Protein AF-A0A1G3A5R7-F1 (afdb_monomer)

pLDDT: mean 84.63, std 11.17, range [43.84, 93.5]

Foldseek 3Di:
DDDCVVPVVVCVVVVPPAPPKDFDADPVRDTPDIDHDDDDPVNVQVVCVVVVHRPVPPDD

Sequence (60 aa):
MLDIKQDSTLSDHYKIKLVPTQLFIDPLSRELYRHEGFFSHEEIVANWKELGFDLSMHSR

Mean predicted aligned error: 5.41 Å

Radius of gyration: 12.88 Å; Cα contacts (8 Å, |Δi|>4): 47; chains: 1; bounding box: 31×30×25 Å

Secondary structure (DSSP, 8-state):
---TTT-THHHHHTT--SSSEEEEE-TTS-EEEEEES---HHHHHHHHHHTT---TT---

Structure (mmCIF, N/CA/C/O backbone):
data_AF-A0A1G3A5R7-F1
#
_entry.id   AF-A0A1G3A5R7-F1
#
loop_
_atom_site.group_PDB
_atom_site.id
_atom_site.type_symbol
_atom_site.label_atom_id
_atom_site.label_alt_id
_atom_site.label_comp_id
_atom_site.label_asym_id
_atom_site.label_entity_id
_atom_site.label_seq_id
_atom_site.pdbx_PDB_ins_code
_atom_site.Cartn_x
_atom_s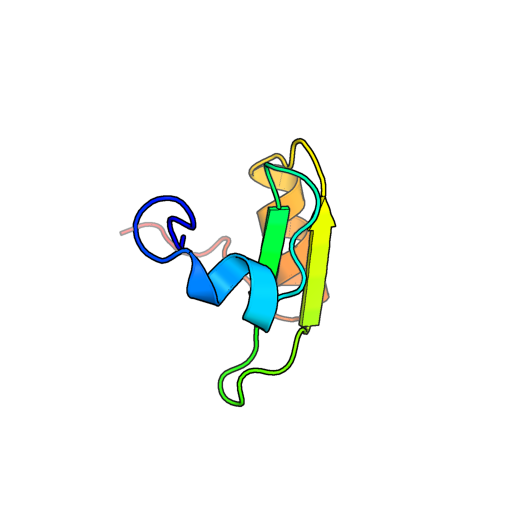ite.Cartn_y
_atom_site.Cartn_z
_atom_site.occupancy
_atom_site.B_iso_or_equiv
_atom_site.auth_seq_id
_atom_site.auth_comp_id
_atom_site.auth_asym_id
_atom_site.auth_atom_id
_atom_site.pdbx_P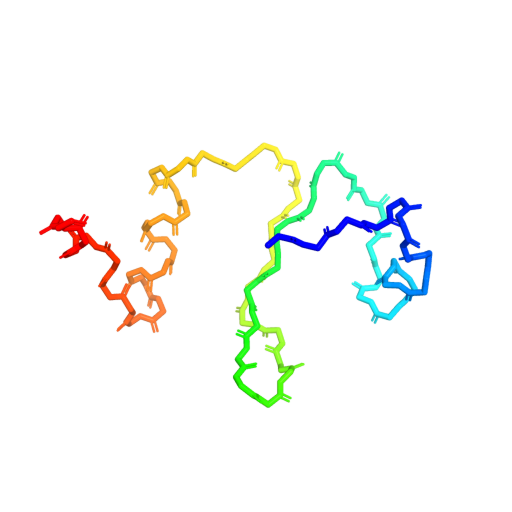DB_model_num
ATOM 1 N N . MET A 1 1 ? 3.388 -11.768 1.517 1.00 59.00 1 MET A N 1
ATOM 2 C CA . MET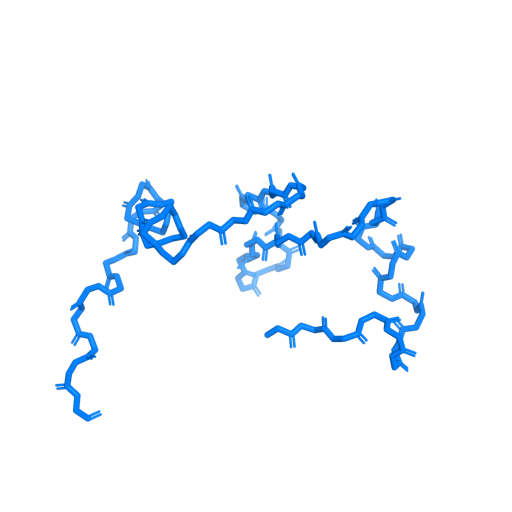 A 1 1 ? 4.156 -10.597 1.990 1.00 59.00 1 MET A CA 1
ATOM 3 C C . MET A 1 1 ? 5.550 -10.719 1.412 1.00 59.00 1 MET A C 1
ATOM 5 O O . MET A 1 1 ? 6.155 -11.766 1.597 1.00 59.00 1 MET A O 1
ATOM 9 N N . LEU A 1 2 ? 5.999 -9.729 0.647 1.00 65.19 2 LEU A N 1
ATOM 10 C CA . LEU A 1 2 ? 7.338 -9.722 0.056 1.00 65.19 2 LEU A CA 1
ATOM 11 C C . LEU A 1 2 ? 8.275 -8.925 0.966 1.00 65.19 2 LEU A C 1
ATOM 13 O O . LEU A 1 2 ? 7.890 -7.865 1.458 1.00 65.19 2 LEU A O 1
ATOM 17 N N . ASP A 1 3 ? 9.478 -9.444 1.202 1.00 72.06 3 ASP A N 1
ATOM 18 C CA . ASP A 1 3 ? 10.494 -8.773 2.011 1.00 72.06 3 ASP A CA 1
ATOM 19 C C . ASP A 1 3 ? 11.453 -7.991 1.107 1.00 72.06 3 ASP A C 1
ATOM 21 O O . ASP A 1 3 ? 12.344 -8.556 0.472 1.00 72.06 3 ASP A O 1
ATOM 25 N N . ILE A 1 4 ? 11.278 -6.669 1.072 1.00 73.25 4 ILE A N 1
ATOM 26 C CA . ILE A 1 4 ? 12.109 -5.768 0.263 1.00 73.25 4 ILE A CA 1
ATOM 27 C C . ILE A 1 4 ? 13.573 -5.713 0.727 1.00 73.25 4 ILE A C 1
ATOM 29 O O . ILE A 1 4 ? 14.423 -5.212 -0.002 1.00 73.25 4 ILE A O 1
ATOM 33 N N . LYS A 1 5 ? 13.896 -6.195 1.939 1.00 73.38 5 LYS A N 1
ATOM 34 C CA . LYS A 1 5 ? 15.291 -6.270 2.401 1.00 73.38 5 LYS A CA 1
ATOM 35 C C . LYS A 1 5 ? 16.047 -7.430 1.760 1.00 73.38 5 LYS A C 1
ATOM 37 O O . LYS A 1 5 ? 17.268 -7.364 1.673 1.00 73.38 5 LYS A O 1
ATOM 42 N N . GLN A 1 6 ? 15.342 -8.481 1.343 1.00 77.62 6 GLN A N 1
ATOM 43 C CA . GLN A 1 6 ? 15.938 -9.624 0.646 1.00 77.62 6 GLN A CA 1
ATOM 44 C C . GLN A 1 6 ? 16.062 -9.373 -0.855 1.00 77.62 6 GLN A C 1
ATOM 46 O O . GLN A 1 6 ? 17.016 -9.841 -1.469 1.00 77.62 6 GLN A O 1
ATOM 51 N N . ASP A 1 7 ? 15.133 -8.608 -1.428 1.00 76.50 7 ASP A N 1
ATOM 52 C CA . ASP A 1 7 ? 15.158 -8.229 -2.836 1.00 76.50 7 ASP A CA 1
ATOM 53 C C . ASP A 1 7 ? 14.963 -6.717 -2.985 1.00 76.50 7 ASP A C 1
ATOM 55 O O . ASP A 1 7 ? 13.845 -6.193 -2.995 1.00 76.50 7 ASP A O 1
ATOM 59 N N . SER A 1 8 ? 16.089 -6.013 -3.109 1.00 75.31 8 SER A N 1
ATOM 60 C CA . SER A 1 8 ? 16.127 -4.561 -3.272 1.00 75.31 8 SER A CA 1
ATOM 61 C C . SER A 1 8 ? 15.551 -4.086 -4.606 1.00 75.31 8 SER A C 1
ATOM 63 O O . SER A 1 8 ? 15.238 -2.908 -4.741 1.00 75.31 8 SER A O 1
ATOM 65 N N . THR A 1 9 ? 15.366 -4.968 -5.592 1.00 84.38 9 THR A N 1
ATOM 66 C CA . THR A 1 9 ? 14.767 -4.578 -6.877 1.00 84.38 9 THR A CA 1
ATOM 67 C C . THR A 1 9 ? 13.259 -4.356 -6.755 1.00 84.38 9 THR A C 1
ATOM 69 O O . THR A 1 9 ? 12.677 -3.594 -7.530 1.00 84.38 9 THR A O 1
ATOM 72 N N . LEU A 1 10 ? 12.624 -4.943 -5.732 1.00 81.19 10 LEU A N 1
ATOM 73 C CA . LEU A 1 10 ? 11.194 -4.785 -5.468 1.00 81.19 10 LEU A CA 1
ATOM 74 C C . LEU A 1 10 ? 10.825 -3.355 -5.065 1.00 81.19 10 LEU A C 1
ATOM 76 O O . LEU A 1 10 ? 9.751 -2.886 -5.446 1.00 81.19 10 LEU A O 1
ATOM 80 N N . SER A 1 11 ? 11.686 -2.645 -4.324 1.00 82.31 11 SER A N 1
ATOM 81 C CA . SER A 1 11 ? 11.401 -1.254 -3.949 1.00 82.31 11 SER A CA 1
ATOM 82 C C . SER A 1 11 ? 11.377 -0.339 -5.165 1.00 82.31 11 SER A C 1
ATOM 84 O O . SER A 1 11 ? 10.507 0.523 -5.250 1.00 82.31 11 SER A O 1
ATOM 86 N N . ASP A 1 12 ? 12.270 -0.562 -6.129 1.00 84.88 12 ASP A N 1
ATOM 87 C CA . ASP A 1 12 ? 12.318 0.221 -7.363 1.00 84.88 12 ASP A CA 1
ATOM 88 C C . ASP A 1 12 ? 11.164 -0.153 -8.298 1.00 84.88 12 ASP A C 1
ATOM 90 O O . ASP A 1 12 ? 10.479 0.730 -8.820 1.00 84.88 12 ASP A O 1
ATOM 94 N N . HIS A 1 13 ? 10.894 -1.455 -8.449 1.00 86.94 13 HIS A N 1
ATOM 95 C CA . HIS A 1 13 ? 9.808 -1.965 -9.287 1.00 86.94 13 HIS A CA 1
ATOM 96 C C . HIS A 1 13 ? 8.441 -1.424 -8.846 1.00 86.94 13 HIS A C 1
ATOM 98 O O . HIS A 1 13 ? 7.693 -0.888 -9.663 1.00 86.94 13 HIS A O 1
ATOM 104 N N . TYR A 1 14 ? 8.146 -1.491 -7.543 1.00 87.62 14 TYR A N 1
ATOM 105 C CA . TYR A 1 14 ? 6.885 -1.018 -6.961 1.00 87.62 14 TYR A CA 1
ATOM 106 C C . TYR A 1 14 ? 6.948 0.421 -6.429 1.00 87.62 14 TYR A C 1
ATOM 108 O O . TYR A 1 14 ? 6.001 0.895 -5.791 1.00 87.62 14 TYR A O 1
ATOM 116 N N . LYS A 1 15 ? 8.055 1.135 -6.675 1.00 89.38 15 LYS A N 1
ATOM 117 C CA . LYS A 1 15 ? 8.292 2.525 -6.245 1.00 89.38 15 LYS A CA 1
ATOM 118 C C . LYS A 1 15 ? 7.995 2.762 -4.755 1.00 89.38 15 LYS A C 1
ATOM 120 O O . LYS A 1 15 ? 7.402 3.780 -4.395 1.00 89.38 15 LYS A O 1
ATOM 125 N N . ILE A 1 16 ? 8.364 1.818 -3.890 1.00 88.06 16 ILE A N 1
ATOM 126 C CA . ILE A 1 16 ? 8.148 1.901 -2.440 1.00 88.06 16 ILE A CA 1
ATOM 127 C C . ILE A 1 16 ? 9.111 2.937 -1.856 1.00 88.06 16 ILE A C 1
ATOM 129 O O . ILE A 1 16 ? 10.327 2.781 -1.942 1.00 88.06 16 ILE A O 1
ATOM 133 N N . LYS A 1 17 ? 8.563 3.993 -1.244 1.00 86.88 17 LYS A N 1
ATOM 134 C CA . LYS A 1 17 ? 9.337 5.079 -0.611 1.00 86.88 17 LYS A CA 1
ATOM 135 C C . LYS A 1 17 ? 9.220 5.105 0.912 1.00 86.88 17 LYS A C 1
ATOM 137 O O . LYS A 1 17 ? 10.043 5.735 1.569 1.00 86.88 17 LYS A O 1
ATOM 142 N N . LEU A 1 18 ? 8.210 4.429 1.460 1.00 86.44 18 LEU A N 1
ATOM 143 C CA . LEU A 1 18 ? 7.929 4.358 2.890 1.00 86.44 18 LEU A CA 1
ATOM 144 C C . LEU A 1 18 ? 7.679 2.905 3.303 1.00 86.44 18 LEU A C 1
ATOM 146 O O . LEU A 1 1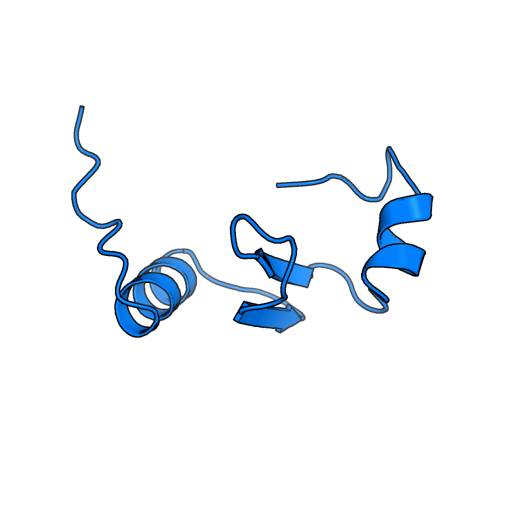8 ? 7.076 2.132 2.562 1.00 86.44 18 LEU A O 1
ATOM 150 N N . VAL A 1 19 ? 8.136 2.527 4.495 1.00 84.56 19 VAL A N 1
ATOM 151 C CA . VAL A 1 19 ? 7.808 1.236 5.109 1.00 84.56 19 VAL A CA 1
ATOM 152 C C . VAL A 1 19 ? 7.073 1.461 6.431 1.00 84.56 19 VAL A C 1
ATOM 154 O O . VAL A 1 19 ? 7.444 2.376 7.168 1.00 84.56 19 VAL A O 1
ATOM 157 N N . PRO A 1 20 ? 6.077 0.627 6.773 1.00 89.50 20 PRO A N 1
ATOM 158 C CA . PRO A 1 20 ? 5.530 -0.472 5.968 1.00 89.50 20 PRO A CA 1
ATOM 159 C C . PRO A 1 20 ? 4.657 0.025 4.795 1.00 89.50 20 PRO A C 1
ATOM 161 O O . PRO A 1 20 ? 3.990 1.045 4.913 1.00 89.50 20 PRO A O 1
ATOM 164 N N . THR A 1 21 ? 4.671 -0.699 3.669 1.00 90.44 21 THR A N 1
ATOM 165 C CA . THR A 1 21 ? 3.756 -0.493 2.527 1.00 90.44 21 THR A CA 1
ATOM 166 C C . THR A 1 21 ? 3.059 -1.812 2.208 1.00 90.44 21 THR A C 1
ATOM 168 O O . THR A 1 21 ? 3.719 -2.844 2.065 1.00 90.44 21 THR A O 1
ATOM 171 N N . GLN A 1 22 ? 1.738 -1.774 2.062 1.00 90.81 22 GLN A N 1
ATOM 172 C CA . GLN A 1 22 ? 0.913 -2.900 1.645 1.00 90.81 22 GLN A CA 1
ATOM 173 C C . GLN A 1 22 ? 0.388 -2.650 0.228 1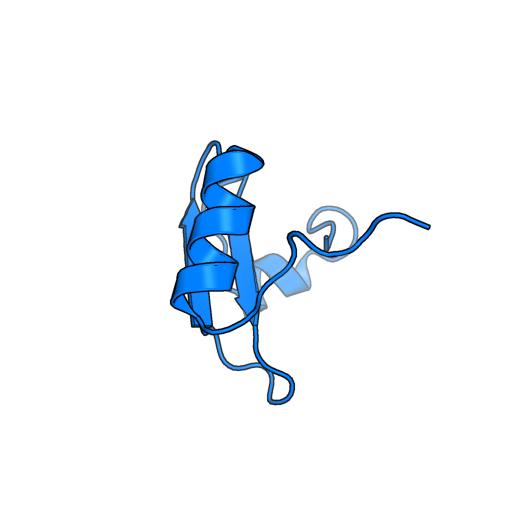.00 90.81 22 GLN A C 1
ATOM 175 O O . GLN A 1 22 ? -0.238 -1.627 -0.034 1.00 90.81 22 GLN A O 1
ATOM 180 N N . LEU A 1 23 ? 0.641 -3.590 -0.682 1.00 90.38 23 LEU A N 1
ATOM 181 C CA . LEU A 1 23 ? 0.189 -3.540 -2.072 1.00 90.38 23 LEU A CA 1
ATOM 182 C C . LEU A 1 23 ? -0.718 -4.725 -2.358 1.00 90.38 23 LEU A C 1
ATOM 184 O O . LEU A 1 23 ? -0.336 -5.871 -2.105 1.00 90.38 23 LEU A O 1
ATOM 188 N N . PHE A 1 24 ? -1.909 -4.452 -2.879 1.00 91.31 24 PHE A N 1
ATOM 189 C CA . PHE A 1 24 ? -2.800 -5.484 -3.392 1.00 91.31 24 PHE A CA 1
ATOM 190 C C . PHE A 1 24 ? -2.652 -5.491 -4.906 1.00 91.31 24 PHE A C 1
ATOM 192 O O . PHE A 1 24 ? -2.812 -4.457 -5.555 1.00 91.31 24 PHE A O 1
ATOM 199 N N . ILE A 1 25 ? -2.313 -6.651 -5.453 1.00 90.38 25 ILE A N 1
ATOM 200 C CA . ILE A 1 25 ? -2.045 -6.840 -6.876 1.00 90.38 25 ILE A CA 1
ATOM 201 C C . ILE A 1 25 ? -2.983 -7.896 -7.444 1.00 90.38 25 ILE A C 1
ATOM 203 O O . ILE A 1 25 ? -3.357 -8.843 -6.748 1.00 90.38 25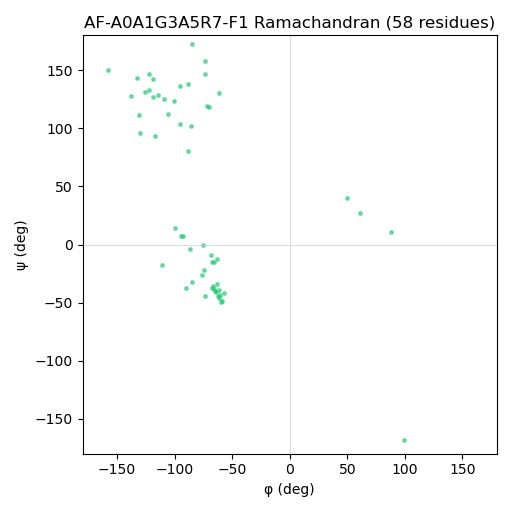 ILE A O 1
ATOM 207 N N . ASP A 1 26 ? -3.362 -7.729 -8.704 1.00 88.44 26 ASP A N 1
ATOM 208 C CA . ASP A 1 26 ? -4.123 -8.735 -9.437 1.00 88.44 26 ASP A CA 1
ATOM 209 C C . ASP A 1 26 ? -3.200 -9.803 -10.069 1.00 88.44 26 ASP A C 1
ATOM 211 O O . ASP A 1 26 ? -1.972 -9.659 -10.066 1.00 88.44 26 ASP A O 1
ATOM 215 N N . PRO A 1 27 ? -3.760 -10.884 -10.646 1.00 89.19 27 PRO A N 1
ATOM 216 C CA . PRO A 1 27 ? -2.971 -11.918 -11.323 1.00 89.19 27 PRO A CA 1
ATOM 217 C C . PRO A 1 27 ? -2.190 -11.439 -12.558 1.00 89.19 27 PRO A C 1
ATOM 219 O O . PRO A 1 27 ? -1.350 -12.175 -13.067 1.00 89.19 27 PRO A O 1
ATOM 222 N N . LEU A 1 28 ? -2.478 -10.237 -13.063 1.00 91.06 28 LEU A N 1
ATOM 223 C CA . LEU A 1 28 ? -1.786 -9.598 -14.183 1.00 91.06 28 LEU A CA 1
ATOM 224 C C . LEU A 1 28 ? -0.747 -8.569 -13.697 1.00 91.06 28 LEU A C 1
ATOM 226 O O . LEU A 1 28 ? -0.274 -7.757 -14.492 1.00 91.06 28 LEU A O 1
ATOM 230 N N . SER A 1 29 ? -0.396 -8.597 -12.405 1.00 85.81 29 SER A N 1
ATOM 231 C CA . SER A 1 29 ? 0.547 -7.682 -11.752 1.00 85.81 29 SER A CA 1
ATOM 232 C C . SER A 1 29 ? 0.126 -6.207 -11.796 1.00 85.81 29 SER A C 1
ATOM 234 O O . SER A 1 29 ? 0.975 -5.316 -11.757 1.00 85.81 29 SER A O 1
ATOM 236 N N . ARG A 1 30 ? -1.179 -5.918 -11.870 1.00 89.06 30 ARG A N 1
ATOM 237 C CA . ARG A 1 30 ? -1.705 -4.550 -11.747 1.00 89.06 30 ARG A CA 1
ATOM 238 C C . ARG A 1 30 ? -1.971 -4.220 -10.284 1.00 89.06 30 ARG A C 1
ATOM 240 O O . ARG A 1 30 ? -2.534 -5.034 -9.557 1.00 89.06 30 ARG A O 1
ATOM 247 N N . GLU A 1 31 ? -1.611 -3.009 -9.871 1.00 91.69 31 GLU A N 1
ATOM 248 C CA . GLU A 1 31 ? -1.928 -2.492 -8.538 1.00 91.69 31 GLU A CA 1
ATOM 249 C C . GLU A 1 31 ? -3.434 -2.217 -8.426 1.00 91.69 31 GLU A C 1
ATOM 251 O O . GLU A 1 31 ? -3.985 -1.403 -9.167 1.00 91.69 31 GLU A O 1
ATOM 256 N N . LEU A 1 32 ? -4.094 -2.912 -7.502 1.00 91.88 32 LEU A N 1
ATOM 257 C CA . LEU A 1 32 ? -5.499 -2.707 -7.147 1.00 91.88 32 LEU A CA 1
ATOM 258 C C . LEU A 1 32 ? -5.638 -1.691 -6.013 1.00 91.88 32 LEU A C 1
ATOM 260 O O . LEU A 1 32 ? -6.577 -0.901 -5.998 1.00 91.88 32 LEU A O 1
ATOM 264 N N . TYR A 1 33 ? -4.704 -1.724 -5.060 1.00 92.12 33 TYR A N 1
ATOM 265 C CA . TYR A 1 33 ? -4.713 -0.866 -3.883 1.00 92.12 33 TYR A CA 1
ATOM 266 C C . TYR A 1 33 ? -3.307 -0.733 -3.283 1.00 92.12 33 TYR A C 1
ATOM 268 O O . TYR A 1 33 ? -2.496 -1.661 -3.365 1.00 92.12 33 TYR A O 1
ATOM 276 N N . ARG A 1 34 ? -3.033 0.416 -2.657 1.00 93.06 34 ARG A N 1
ATOM 277 C CA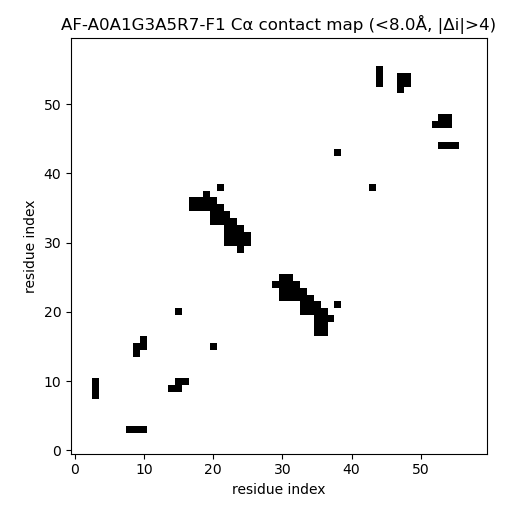 . ARG A 1 34 ? -1.777 0.728 -1.967 1.00 93.06 34 ARG A CA 1
ATOM 278 C C . ARG A 1 34 ? -2.081 1.432 -0.649 1.00 93.06 34 ARG A C 1
ATOM 280 O O . ARG A 1 34 ? -2.740 2.467 -0.651 1.00 93.06 34 ARG A O 1
ATOM 287 N N . HIS A 1 35 ? -1.517 0.915 0.437 1.00 93.50 35 HIS A N 1
ATOM 288 C CA . HIS A 1 35 ? -1.522 1.559 1.749 1.00 93.50 35 HIS A CA 1
ATOM 289 C C . HIS A 1 35 ? -0.100 1.770 2.245 1.00 93.50 35 HIS A C 1
ATOM 291 O O . HIS A 1 35 ? 0.711 0.845 2.208 1.00 93.50 35 HIS A O 1
ATOM 297 N N . GLU A 1 36 ? 0.194 2.969 2.731 1.00 93.25 36 GLU A N 1
ATOM 298 C CA . GLU A 1 36 ? 1.484 3.315 3.324 1.00 93.25 36 GLU A CA 1
ATOM 299 C C . GLU A 1 36 ? 1.286 3.624 4.814 1.00 93.25 36 GLU A C 1
ATOM 301 O O . GLU A 1 36 ? 0.430 4.425 5.186 1.00 93.25 36 GLU A O 1
ATOM 306 N N . GLY A 1 37 ? 2.082 2.992 5.676 1.00 90.31 37 GLY A N 1
ATOM 307 C CA . GLY A 1 37 ? 1.948 3.082 7.129 1.00 90.31 37 GLY A CA 1
ATOM 308 C C . GLY A 1 37 ? 1.219 1.888 7.749 1.00 90.31 37 GLY A C 1
ATOM 309 O O . GLY A 1 37 ? 1.051 0.837 7.132 1.00 90.31 37 GLY A O 1
ATOM 310 N N . PHE A 1 38 ? 0.847 2.022 9.024 1.00 91.31 38 PHE A N 1
ATOM 311 C CA . PHE A 1 38 ? 0.180 0.950 9.764 1.00 91.31 38 PHE A CA 1
ATOM 312 C C . PHE A 1 38 ? -1.157 0.594 9.112 1.00 91.31 38 PHE A C 1
ATOM 314 O O . PHE A 1 38 ? -1.962 1.485 8.855 1.00 91.31 38 PHE A O 1
ATOM 321 N N . PHE A 1 39 ? -1.377 -0.697 8.874 1.00 92.25 39 PHE A N 1
ATOM 322 C CA . PHE A 1 39 ? -2.596 -1.223 8.274 1.00 92.25 39 PHE A CA 1
ATOM 323 C C . PHE A 1 39 ? -3.095 -2.387 9.123 1.00 92.25 39 PHE A C 1
ATOM 325 O O . PHE A 1 39 ? -2.423 -3.419 9.220 1.00 92.25 39 PHE A O 1
ATOM 332 N N . SER A 1 40 ? -4.227 -2.209 9.799 1.00 92.69 40 SER A N 1
ATOM 333 C CA . SER A 1 40 ? -4.746 -3.241 10.695 1.00 92.69 40 SER A CA 1
ATOM 334 C C . SER A 1 40 ? -5.339 -4.418 9.917 1.00 92.69 40 SER A C 1
ATOM 336 O O . SER A 1 40 ? -5.739 -4.302 8.758 1.00 92.69 40 SER A O 1
ATOM 338 N N . HIS A 1 41 ? -5.424 -5.579 10.568 1.00 90.81 41 HIS A N 1
ATOM 339 C CA . HIS A 1 41 ? -6.041 -6.768 9.976 1.00 90.81 41 HIS A CA 1
ATOM 340 C C . HIS A 1 41 ? -7.496 -6.516 9.547 1.00 90.81 41 HIS A C 1
ATOM 342 O O . HIS A 1 41 ? -7.902 -6.930 8.464 1.00 90.81 41 HIS A O 1
ATOM 348 N N . GLU A 1 42 ? -8.260 -5.811 10.379 1.00 92.56 42 GLU A N 1
ATOM 349 C CA . GLU A 1 42 ? -9.665 -5.477 10.129 1.00 92.56 42 GLU A CA 1
ATOM 350 C C . GLU A 1 42 ? -9.813 -4.605 8.876 1.00 92.56 42 GLU A C 1
ATOM 352 O O . GLU A 1 42 ? -10.642 -4.897 8.014 1.00 92.56 42 GLU A O 1
ATOM 357 N N . GLU A 1 43 ? -8.955 -3.592 8.724 1.00 92.56 43 GLU A N 1
ATOM 358 C CA . GLU A 1 43 ? -8.936 -2.728 7.540 1.00 92.56 43 GLU A CA 1
ATOM 359 C C . GLU A 1 43 ? -8.485 -3.478 6.281 1.00 92.56 43 GLU A C 1
ATOM 361 O O . GLU A 1 43 ? -9.042 -3.257 5.204 1.00 92.56 43 GLU A O 1
ATOM 366 N N . ILE A 1 44 ? -7.520 -4.397 6.397 1.00 91.62 44 ILE A N 1
ATOM 367 C CA . ILE A 1 44 ? -7.091 -5.262 5.288 1.00 91.62 44 ILE A CA 1
ATOM 368 C C . ILE A 1 44 ? -8.269 -6.107 4.795 1.00 91.62 44 ILE A C 1
ATOM 370 O O . ILE A 1 44 ? -8.536 -6.153 3.594 1.00 91.62 44 ILE A O 1
ATOM 374 N N . VAL A 1 45 ? -8.986 -6.767 5.708 1.00 92.44 45 VAL A N 1
ATOM 375 C CA . VAL A 1 45 ? -10.139 -7.613 5.366 1.00 92.44 45 VAL A CA 1
ATOM 376 C C . VAL A 1 45 ? -11.270 -6.780 4.761 1.00 92.44 45 VAL A C 1
ATOM 378 O O . VAL A 1 45 ? -11.870 -7.202 3.771 1.00 92.44 45 VAL A O 1
ATOM 381 N N . ALA A 1 46 ? -11.533 -5.586 5.300 1.00 92.94 46 ALA A N 1
ATOM 382 C CA . ALA A 1 46 ? -12.518 -4.663 4.745 1.00 92.94 46 ALA A CA 1
ATOM 383 C C . ALA A 1 46 ? -12.161 -4.230 3.311 1.00 92.94 46 ALA A C 1
ATOM 385 O O . ALA A 1 46 ? -13.012 -4.321 2.430 1.00 92.94 46 ALA A O 1
ATOM 386 N N . ASN A 1 47 ? -10.899 -3.867 3.048 1.00 93.31 47 ASN A N 1
ATOM 387 C CA . ASN A 1 47 ? -10.436 -3.497 1.705 1.00 93.31 47 ASN A CA 1
ATOM 388 C C . ASN A 1 47 ? -10.603 -4.646 0.701 1.00 93.31 47 ASN A C 1
ATOM 390 O O . ASN A 1 47 ? -11.077 -4.438 -0.413 1.00 93.31 47 ASN A O 1
ATOM 394 N N . TRP A 1 48 ? -10.264 -5.881 1.084 1.00 91.69 48 TRP A N 1
ATOM 395 C CA . TRP A 1 48 ? -10.495 -7.038 0.211 1.00 91.69 48 TRP A CA 1
ATOM 396 C C . TRP A 1 48 ? -11.977 -7.241 -0.104 1.00 91.69 48 TRP A C 1
ATOM 398 O O . TRP A 1 48 ? -12.324 -7.514 -1.255 1.00 91.69 48 TRP A O 1
ATOM 408 N N . LYS A 1 49 ? -12.853 -7.035 0.883 1.00 92.62 49 LYS A N 1
ATOM 409 C CA . LYS A 1 49 ? -14.302 -7.120 0.695 1.00 92.62 49 LYS A CA 1
ATOM 410 C C . LYS A 1 49 ? -14.826 -6.042 -0.256 1.00 92.62 49 LYS A C 1
ATOM 412 O O . LYS A 1 49 ? -15.671 -6.350 -1.094 1.00 92.62 49 LYS A O 1
ATOM 417 N N . GLU A 1 50 ? -14.307 -4.816 -0.177 1.00 92.25 50 GLU A N 1
ATOM 418 C CA . GLU A 1 50 ? -14.622 -3.729 -1.121 1.00 92.25 50 GLU A CA 1
ATOM 419 C C . GLU A 1 50 ? -14.172 -4.049 -2.553 1.00 92.25 50 GLU A C 1
ATOM 421 O O . GLU A 1 50 ? -14.871 -3.720 -3.510 1.00 92.25 50 GLU A O 1
ATOM 426 N N . LEU A 1 51 ? -13.057 -4.769 -2.706 1.00 90.12 51 LEU A N 1
ATOM 427 C CA . LEU A 1 51 ? -12.584 -5.287 -3.994 1.00 90.12 51 LEU A CA 1
ATOM 428 C C . LEU A 1 51 ? -13.382 -6.505 -4.501 1.00 90.12 51 LEU A C 1
ATOM 430 O O . LEU A 1 51 ? -13.085 -7.024 -5.577 1.00 90.12 51 LEU A O 1
ATOM 434 N N . GLY A 1 52 ? -14.390 -6.968 -3.754 1.00 91.25 52 GLY A N 1
ATOM 435 C CA . GLY A 1 52 ? -15.240 -8.105 -4.114 1.00 91.25 52 GLY A CA 1
ATOM 436 C C . GLY A 1 52 ? -14.717 -9.470 -3.657 1.00 91.25 52 GLY A C 1
ATOM 437 O O . GLY A 1 52 ? -15.269 -10.493 -4.061 1.00 91.25 52 GLY A O 1
ATOM 438 N N . PHE A 1 53 ? -13.684 -9.509 -2.811 1.00 87.31 53 PHE A N 1
ATOM 439 C CA . PHE A 1 53 ? -13.123 -10.736 -2.246 1.00 87.31 53 PHE A CA 1
ATOM 440 C C . PHE A 1 53 ? -13.515 -10.885 -0.777 1.00 87.31 53 PHE A C 1
ATOM 442 O O . PHE A 1 53 ? -13.050 -10.146 0.089 1.00 87.31 53 PHE A O 1
ATOM 449 N N . ASP A 1 54 ? -14.338 -11.885 -0.467 1.00 88.38 54 ASP A N 1
ATOM 450 C CA . ASP A 1 54 ? -14.670 -12.191 0.921 1.00 88.38 54 ASP A CA 1
ATOM 451 C C . ASP A 1 54 ? -13.621 -13.124 1.544 1.00 88.38 54 ASP A C 1
ATOM 453 O O . ASP A 1 54 ? -13.605 -14.334 1.309 1.00 88.38 54 ASP A O 1
ATOM 457 N N . LEU A 1 55 ? -12.725 -12.547 2.348 1.00 84.06 55 LEU A N 1
ATOM 458 C CA . LEU A 1 55 ? -11.698 -13.295 3.077 1.00 84.06 55 LEU A CA 1
ATOM 459 C C . LEU A 1 55 ? -12.175 -13.825 4.437 1.00 84.06 55 LEU A C 1
ATOM 461 O O . LEU A 1 55 ? -11.439 -14.572 5.082 1.00 84.06 55 LEU A O 1
ATOM 465 N N . SER A 1 56 ? -13.400 -13.502 4.868 1.00 75.75 56 SER A N 1
ATOM 466 C CA . SER A 1 56 ? -13.923 -13.897 6.185 1.00 75.75 56 SER A CA 1
ATOM 467 C C . SER A 1 56 ? -14.183 -15.404 6.331 1.00 75.75 56 SER A C 1
ATOM 469 O O . SER A 1 56 ? -14.421 -15.887 7.436 1.00 75.75 56 SER A O 1
ATOM 471 N N . MET A 1 57 ? -14.096 -16.175 5.240 1.00 65.94 57 MET A N 1
ATOM 472 C CA . MET A 1 57 ? -14.475 -17.593 5.210 1.00 65.94 57 MET A CA 1
ATOM 473 C C . MET A 1 57 ? -13.348 -18.605 5.491 1.00 65.94 57 MET A C 1
ATOM 475 O O . MET A 1 57 ? -13.580 -19.810 5.386 1.00 65.94 57 MET A O 1
ATOM 479 N N . HIS A 1 58 ? -12.144 -18.185 5.888 1.00 55.91 58 HIS A N 1
ATO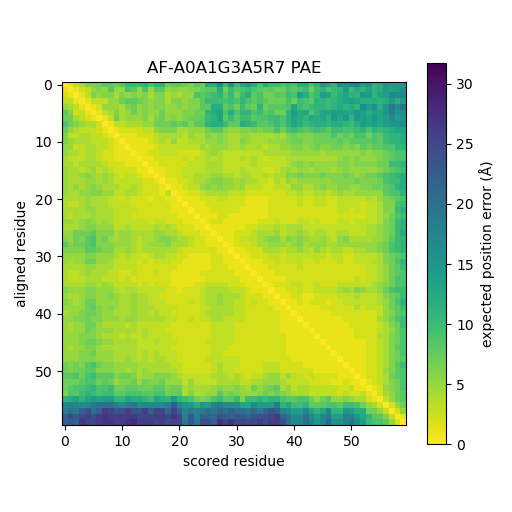M 480 C CA . HIS A 1 58 ? -11.064 -19.132 6.207 1.00 55.91 58 HIS A CA 1
ATOM 481 C C . HIS A 1 58 ? -11.104 -19.579 7.678 1.00 55.91 58 HIS A C 1
ATOM 483 O O . HIS A 1 58 ? -10.346 -19.105 8.517 1.00 55.91 58 HIS A O 1
ATOM 489 N N . SER A 1 59 ? -11.987 -20.536 7.976 1.00 48.91 59 SER A N 1
ATOM 490 C CA . SER A 1 59 ? -11.872 -21.427 9.135 1.00 48.91 59 SER A CA 1
ATOM 491 C C . SER A 1 59 ? -11.733 -22.859 8.622 1.00 48.91 59 SER A C 1
ATOM 493 O O . SER A 1 59 ? -12.743 -23.495 8.324 1.00 48.91 59 SER A O 1
ATOM 495 N N . ARG A 1 60 ? -10.488 -23.326 8.460 1.00 43.84 60 ARG A N 1
ATOM 496 C CA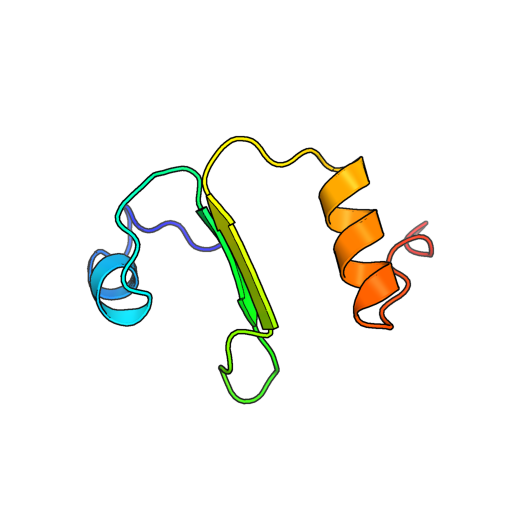 . ARG A 1 60 ? -10.057 -24.733 8.542 1.00 43.84 60 ARG A CA 1
ATOM 497 C C . ARG A 1 60 ? -8.579 -24.801 8.889 1.00 43.84 60 ARG A C 1
ATOM 499 O O . ARG A 1 60 ? -7.818 -24.007 8.299 1.00 43.84 60 ARG A O 1
#

Solvent-accessible surface area (backbone atoms only — not comparable to full-atom values): 4037 Å² total; per-residue (Å²): 137,85,64,52,88,83,39,65,64,52,34,65,74,71,63,58,86,60,82,52,62,50,75,44,65,49,99,84,74,46,79,76,45,79,47,77,46,95,75,53,72,69,58,52,48,50,52,38,41,76,74,73,40,79,69,88,76,81,81,128

Nearest PDB structures (foldseek):
  4hqs-assembly1_A  TM=8.434E-01  e=1.722E-02  Streptococcus pneumoniae TIGR4
  2h1a-assembly1_A  TM=7.644E-01  e=1.524E-01  Bacillus subtilis
  3c73-assembly1_A  TM=7.544E-01  e=2.325E-01  unclassified
  4a47-assembly1_A  TM=3.543E-01  e=1.666E+00  Synechocystis sp. PCC 6803
  5mmm-assembly1_U  TM=2.754E-01  e=5.510E+00  Spinacia oleracea